Protein AF-A0A1W9NZ90-F1 (afdb_monomer_lite)

Secondary structure (DSSP, 8-state):
---HHHHHHHHT--HHHHHHHHHHHHHHHHHHHHHHHHHHHHHHHT-SSHHHHHHHHHHTSS-HHHHHHHHHHHHHHHHHHH---

Structure (mmCIF, N/CA/C/O backbone):
data_AF-A0A1W9NZ90-F1
#
_entry.id   AF-A0A1W9NZ90-F1
#
loop_
_atom_site.group_PDB
_atom_site.id
_atom_site.type_symbol
_atom_site.label_atom_id
_atom_site.label_alt_id
_atom_site.label_comp_id
_atom_site.label_asym_id
_atom_site.label_entity_id
_atom_site.label_seq_id
_atom_site.pdbx_PDB_ins_code
_atom_site.Cartn_x
_atom_site.Cartn_y
_atom_site.Cartn_z
_atom_site.occupancy
_atom_site.B_iso_or_equiv
_atom_site.auth_seq_id
_atom_site.auth_comp_id
_atom_site.auth_asym_id
_atom_site.auth_atom_id
_atom_site.pdbx_PDB_model_num
ATOM 1 N N . MET A 1 1 ? 16.639 -15.661 -16.513 1.00 69.62 1 MET A N 1
ATOM 2 C CA . MET A 1 1 ? 16.036 -14.383 -16.946 1.00 69.62 1 MET A CA 1
ATOM 3 C C . MET A 1 1 ? 16.749 -13.974 -18.220 1.00 69.62 1 MET A C 1
ATOM 5 O O . MET A 1 1 ? 17.972 -14.040 -18.220 1.00 69.62 1 MET A O 1
ATOM 9 N N . GLN A 1 2 ? 16.028 -13.674 -19.301 1.00 80.75 2 GLN A N 1
ATOM 10 C CA . GLN A 1 2 ? 16.674 -13.222 -20.538 1.00 80.75 2 GLN A CA 1
ATOM 11 C C . GLN A 1 2 ? 17.179 -11.779 -20.364 1.00 80.75 2 GLN A C 1
ATOM 13 O O . GLN A 1 2 ? 16.506 -11.001 -19.680 1.00 80.75 2 GLN A O 1
ATOM 18 N N . PRO A 1 3 ? 18.336 -11.411 -20.943 1.00 91.31 3 PRO A N 1
ATOM 19 C CA . PRO A 1 3 ? 18.767 -10.022 -21.033 1.00 91.31 3 PRO A CA 1
ATOM 20 C C . PRO A 1 3 ? 17.701 -9.162 -21.718 1.00 91.31 3 PRO A C 1
ATOM 22 O O . PRO A 1 3 ? 17.066 -9.585 -22.684 1.00 91.31 3 PRO A O 1
ATOM 25 N N . ILE A 1 4 ? 17.512 -7.936 -21.237 1.00 91.56 4 ILE A N 1
ATOM 26 C CA . ILE A 1 4 ? 16.499 -7.022 -21.779 1.00 91.56 4 ILE A CA 1
ATOM 27 C C . ILE A 1 4 ? 16.781 -6.642 -23.238 1.00 91.56 4 ILE A C 1
ATOM 29 O O . ILE A 1 4 ? 15.853 -6.375 -23.990 1.00 91.56 4 ILE A O 1
ATOM 33 N N . GLU A 1 5 ? 18.039 -6.712 -23.667 1.00 93.25 5 GLU A N 1
ATOM 34 C CA . GLU A 1 5 ? 18.470 -6.543 -25.052 1.00 93.25 5 GLU A CA 1
ATOM 35 C C . GLU A 1 5 ? 17.951 -7.666 -25.971 1.00 93.25 5 GLU A C 1
ATOM 37 O O . GLU A 1 5 ? 17.561 -7.403 -27.108 1.00 93.25 5 GLU A O 1
ATOM 42 N N . GLU A 1 6 ? 17.893 -8.912 -25.488 1.00 95.00 6 GLU A N 1
ATOM 43 C CA . GLU A 1 6 ? 17.327 -10.035 -26.252 1.00 95.00 6 GLU A CA 1
ATOM 44 C C . GLU A 1 6 ? 15.806 -9.918 -26.375 1.00 95.00 6 GLU A C 1
ATOM 46 O O . GLU A 1 6 ? 15.238 -10.198 -27.434 1.00 95.00 6 GLU A O 1
ATOM 51 N N . ILE A 1 7 ? 15.148 -9.465 -25.304 1.00 94.56 7 ILE A N 1
ATOM 52 C CA . ILE A 1 7 ? 13.704 -9.214 -25.284 1.00 94.56 7 ILE A CA 1
ATOM 53 C C . ILE A 1 7 ? 13.365 -8.066 -26.241 1.00 94.56 7 ILE A C 1
ATOM 55 O O . ILE A 1 7 ? 12.493 -8.224 -27.089 1.00 94.56 7 ILE A O 1
ATOM 59 N N . ALA A 1 8 ? 14.099 -6.954 -26.165 1.00 95.00 8 ALA A N 1
ATOM 60 C CA . ALA A 1 8 ? 13.955 -5.800 -27.050 1.00 95.00 8 ALA A CA 1
ATOM 61 C C . ALA A 1 8 ? 14.078 -6.195 -28.527 1.00 95.00 8 ALA A C 1
ATOM 63 O O . ALA A 1 8 ? 13.201 -5.881 -29.326 1.00 95.00 8 ALA A O 1
ATOM 64 N N . LYS A 1 9 ? 15.102 -6.989 -28.869 1.00 95.38 9 LYS A N 1
ATOM 65 C CA . LYS A 1 9 ? 15.286 -7.516 -30.226 1.00 95.38 9 LYS A CA 1
ATOM 66 C C . LYS A 1 9 ? 14.134 -8.421 -30.673 1.00 95.38 9 LYS A C 1
ATOM 68 O O . LYS A 1 9 ? 13.733 -8.363 -31.827 1.00 95.38 9 LYS A O 1
ATOM 73 N N . THR A 1 10 ? 13.624 -9.271 -29.781 1.00 96.06 10 THR A N 1
ATOM 74 C CA . THR A 1 10 ? 12.509 -10.186 -30.089 1.00 96.06 10 THR A CA 1
ATOM 75 C C . THR A 1 10 ? 11.202 -9.428 -30.321 1.00 96.06 10 THR A C 1
ATOM 77 O O . THR A 1 10 ? 10.393 -9.842 -31.147 1.00 96.06 10 THR A O 1
ATOM 80 N N . LEU A 1 11 ? 10.999 -8.329 -29.592 1.00 93.75 11 LEU A N 1
ATOM 81 C CA . LEU A 1 11 ? 9.806 -7.487 -29.676 1.00 93.75 11 LEU A CA 1
ATOM 82 C C . LEU A 1 11 ? 9.913 -6.368 -30.723 1.00 93.75 11 LEU A C 1
ATOM 84 O O . LEU A 1 11 ? 8.925 -5.674 -30.931 1.00 93.75 11 LEU A O 1
ATOM 88 N N . ASP A 1 12 ? 11.075 -6.204 -31.363 1.00 96.00 12 ASP A N 1
ATOM 89 C CA . ASP A 1 12 ? 11.388 -5.089 -32.270 1.00 96.00 12 ASP A CA 1
ATOM 90 C C . ASP A 1 12 ? 11.170 -3.706 -31.618 1.00 96.00 12 ASP A C 1
ATOM 92 O O . ASP A 1 12 ? 10.574 -2.796 -32.188 1.00 96.00 12 ASP A O 1
ATOM 96 N N . ILE A 1 13 ? 11.631 -3.565 -30.370 1.00 95.56 13 ILE A N 1
ATOM 97 C CA . ILE A 1 13 ? 11.555 -2.329 -29.574 1.00 95.56 13 ILE A CA 1
ATOM 98 C C . ILE A 1 13 ? 12.977 -1.859 -29.259 1.00 95.56 13 ILE A C 1
ATOM 100 O O . ILE A 1 13 ? 13.874 -2.675 -29.039 1.00 95.56 13 ILE A O 1
ATOM 104 N N . ASP A 1 14 ? 13.192 -0.545 -29.186 1.00 95.88 14 ASP A N 1
ATOM 105 C CA . ASP A 1 14 ? 14.464 0.006 -28.721 1.00 95.88 14 ASP A CA 1
ATOM 106 C C . ASP A 1 14 ? 14.772 -0.446 -27.268 1.00 95.88 14 ASP A C 1
ATOM 108 O O . ASP A 1 14 ? 13.926 -0.310 -26.378 1.00 95.88 14 ASP A O 1
ATOM 112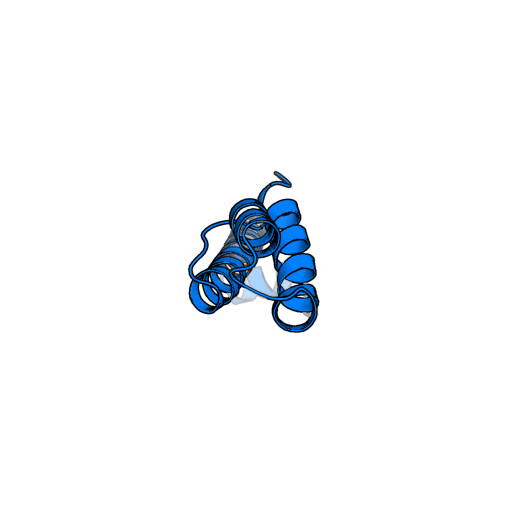 N N . PRO A 1 15 ? 15.975 -0.977 -26.969 1.00 94.25 15 PRO A N 1
ATOM 113 C CA . PRO A 1 15 ? 16.300 -1.459 -25.627 1.00 94.25 15 PRO A CA 1
ATOM 114 C C . PRO A 1 15 ? 16.243 -0.391 -24.525 1.00 94.25 15 PRO A C 1
ATOM 116 O O . PRO A 1 15 ? 16.000 -0.731 -23.365 1.00 94.25 15 PRO A O 1
ATOM 119 N N . VAL A 1 16 ? 16.491 0.885 -24.844 1.00 95.38 16 VAL A N 1
ATOM 120 C CA . VAL A 1 16 ? 16.411 1.990 -23.874 1.00 95.38 16 VAL A CA 1
ATOM 121 C C . VAL A 1 16 ? 14.950 2.338 -23.601 1.00 95.38 16 VAL A C 1
ATOM 123 O O . VAL A 1 16 ? 14.570 2.516 -22.442 1.00 95.38 16 VAL A O 1
ATOM 126 N N . GLU A 1 17 ? 14.120 2.369 -24.640 1.00 95.62 17 GLU A N 1
ATOM 127 C CA . GLU A 1 17 ? 12.674 2.533 -24.517 1.00 95.62 17 GLU A CA 1
ATOM 128 C C . GLU A 1 17 ? 12.047 1.397 -23.704 1.00 95.62 17 GLU A C 1
ATOM 130 O O . GLU A 1 17 ? 11.357 1.668 -22.720 1.00 95.62 17 GLU A O 1
ATOM 135 N N . LEU A 1 18 ? 12.362 0.136 -24.020 1.00 95.56 18 LEU A N 1
ATOM 136 C CA . LEU A 1 18 ? 11.854 -1.015 -23.272 1.00 95.56 18 LEU A CA 1
ATOM 137 C C . LEU A 1 18 ? 12.247 -0.937 -21.791 1.00 95.56 18 LEU A C 1
ATOM 139 O O . LEU A 1 18 ? 11.410 -1.178 -20.922 1.00 95.56 18 LEU A O 1
ATOM 143 N N . LYS A 1 19 ? 13.493 -0.556 -21.476 1.00 95.12 19 LYS A N 1
ATOM 144 C CA . LYS A 1 19 ? 13.941 -0.324 -20.090 1.00 95.12 19 LYS A CA 1
ATOM 145 C C . LYS A 1 19 ? 13.106 0.751 -19.395 1.00 95.12 19 LYS A C 1
ATOM 147 O O . LYS A 1 19 ? 12.654 0.535 -18.274 1.00 95.12 19 LYS A O 1
ATOM 152 N N . ARG A 1 20 ? 12.891 1.894 -20.048 1.00 95.69 20 ARG A N 1
ATOM 153 C CA . ARG A 1 20 ? 12.145 3.016 -19.466 1.00 95.69 20 ARG A CA 1
ATOM 154 C C . ARG A 1 20 ? 10.680 2.660 -19.229 1.00 95.69 20 ARG A C 1
ATOM 156 O O . ARG A 1 20 ? 10.186 2.856 -18.121 1.00 95.69 20 ARG A O 1
ATOM 163 N N . GLU A 1 21 ? 9.998 2.131 -20.241 1.00 95.56 21 GLU A N 1
ATOM 164 C CA . GLU A 1 21 ? 8.571 1.815 -20.144 1.00 95.56 21 GLU A CA 1
ATOM 165 C C . GLU A 1 21 ? 8.314 0.640 -19.195 1.00 95.56 21 GLU A C 1
ATOM 167 O O . GLU A 1 21 ? 7.364 0.683 -18.418 1.00 95.56 21 GLU A O 1
ATOM 172 N N . SER A 1 22 ? 9.188 -0.375 -19.175 1.00 94.75 22 SER A N 1
ATOM 173 C CA . SER A 1 22 ? 9.065 -1.488 -18.223 1.00 94.75 22 SER A CA 1
ATOM 174 C C . SER A 1 22 ? 9.248 -1.033 -16.774 1.00 94.75 22 SER A C 1
ATOM 176 O O . SER A 1 22 ? 8.459 -1.425 -15.914 1.00 94.75 22 SER A O 1
ATOM 178 N N . LEU A 1 23 ? 10.232 -0.165 -16.502 1.00 95.31 23 LEU A N 1
ATOM 179 C CA . LEU A 1 23 ? 10.434 0.408 -15.172 1.00 95.31 23 LEU A CA 1
ATOM 180 C C . LEU A 1 23 ? 9.252 1.286 -14.755 1.00 95.31 23 LEU A C 1
ATOM 182 O O . LEU A 1 23 ? 8.750 1.138 -13.643 1.00 95.31 23 LEU A O 1
ATOM 186 N N . LYS A 1 24 ? 8.778 2.165 -15.645 1.00 95.62 24 LYS A N 1
ATOM 187 C CA . LYS A 1 24 ? 7.602 3.004 -15.388 1.00 95.62 24 LYS A CA 1
ATOM 188 C C . LYS A 1 24 ? 6.382 2.147 -15.060 1.00 95.62 24 LYS A C 1
ATOM 190 O O . LYS A 1 24 ? 5.763 2.347 -14.020 1.00 95.62 24 LYS A O 1
ATOM 195 N N . PHE A 1 25 ? 6.082 1.161 -15.903 1.00 96.44 25 PHE A N 1
ATOM 196 C CA . PHE A 1 25 ? 4.965 0.245 -15.696 1.00 96.44 25 PHE A CA 1
ATOM 197 C C . PHE A 1 25 ? 5.084 -0.511 -14.369 1.00 96.44 25 PHE A C 1
ATOM 199 O O . PHE A 1 25 ? 4.103 -0.647 -13.640 1.00 96.44 25 PHE A O 1
ATOM 206 N N . PHE A 1 26 ? 6.284 -0.990 -14.033 1.00 95.12 26 PHE A N 1
ATOM 207 C CA . PHE A 1 26 ? 6.536 -1.670 -12.769 1.00 95.12 26 PHE A CA 1
ATOM 208 C C . PHE A 1 26 ? 6.256 -0.757 -11.568 1.00 95.12 26 PHE A C 1
ATOM 210 O O . PHE A 1 26 ? 5.511 -1.149 -10.674 1.00 95.12 26 PHE A O 1
ATOM 217 N N . LEU A 1 27 ? 6.786 0.468 -11.570 1.00 93.69 27 LEU A N 1
ATOM 218 C CA . LEU A 1 27 ? 6.581 1.427 -10.481 1.00 93.69 27 LEU A CA 1
ATOM 219 C C . LEU A 1 27 ? 5.110 1.846 -10.346 1.00 93.69 27 LEU A C 1
ATOM 221 O O . LEU A 1 27 ? 4.588 1.894 -9.234 1.00 93.69 27 LEU A O 1
ATOM 225 N N . GLU A 1 28 ? 4.415 2.093 -11.459 1.00 94.62 28 GLU A N 1
ATOM 226 C CA . GLU A 1 28 ? 2.978 2.399 -11.457 1.00 94.62 28 GLU A CA 1
ATOM 227 C C . GLU A 1 28 ? 2.147 1.230 -10.913 1.00 94.62 28 GLU A C 1
ATOM 229 O O . GLU A 1 28 ? 1.193 1.433 -10.159 1.00 94.62 28 GLU A O 1
ATOM 234 N N . LYS A 1 29 ? 2.515 -0.006 -11.269 1.00 96.00 29 LYS A N 1
ATOM 235 C CA . LYS A 1 29 ? 1.867 -1.214 -10.755 1.00 96.00 29 LYS A CA 1
ATOM 236 C C . LYS A 1 29 ? 2.091 -1.374 -9.251 1.00 96.00 29 LYS A C 1
ATOM 238 O O . LYS A 1 29 ? 1.133 -1.669 -8.540 1.00 96.00 29 LYS A O 1
ATOM 243 N N . GLU A 1 30 ? 3.316 -1.171 -8.771 1.00 94.31 30 GLU A N 1
ATOM 244 C CA . GLU A 1 30 ? 3.637 -1.225 -7.340 1.00 94.31 30 GLU A CA 1
ATOM 245 C C . GLU A 1 30 ? 2.857 -0.167 -6.557 1.00 94.31 30 GLU A C 1
ATOM 247 O O . GLU A 1 30 ? 2.248 -0.487 -5.536 1.00 94.31 30 GLU A O 1
ATOM 252 N N . LEU A 1 31 ? 2.800 1.070 -7.063 1.00 94.31 31 LEU A N 1
ATOM 253 C CA . LEU A 1 31 ? 2.024 2.142 -6.441 1.00 94.31 31 LEU A CA 1
ATOM 254 C C . LEU A 1 31 ? 0.533 1.791 -6.379 1.00 94.31 31 LEU A C 1
ATOM 256 O O . LEU A 1 31 ? -0.076 1.885 -5.317 1.00 94.31 31 LEU A O 1
ATOM 260 N N . ARG A 1 32 ? -0.043 1.303 -7.484 1.00 96.12 32 ARG A N 1
ATOM 261 C CA . ARG A 1 32 ? -1.448 0.878 -7.519 1.00 96.12 32 ARG A CA 1
ATOM 262 C C . ARG A 1 32 ? -1.724 -0.277 -6.557 1.00 96.12 32 ARG A C 1
ATOM 264 O O . ARG A 1 32 ? -2.787 -0.317 -5.949 1.00 96.12 32 ARG A O 1
ATOM 271 N N . SER A 1 33 ? -0.785 -1.210 -6.404 1.00 96.44 33 SER A N 1
ATOM 272 C CA . SER A 1 33 ? -0.921 -2.300 -5.434 1.00 96.44 33 SER A CA 1
ATOM 273 C C . SER A 1 33 ? -0.987 -1.773 -4.001 1.00 96.44 33 SER A C 1
ATOM 275 O O . SER A 1 33 ? -1.799 -2.256 -3.220 1.00 96.44 33 SER A O 1
ATOM 277 N N . ILE A 1 34 ? -0.168 -0.771 -3.664 1.00 96.38 34 ILE A N 1
ATOM 278 C CA . ILE A 1 34 ? -0.204 -0.111 -2.351 1.00 96.38 34 ILE A CA 1
ATOM 279 C C . ILE A 1 34 ? -1.551 0.586 -2.145 1.00 96.38 34 ILE A C 1
ATOM 281 O O . ILE A 1 34 ? -2.169 0.423 -1.098 1.00 96.38 34 ILE A O 1
ATOM 285 N N . GLU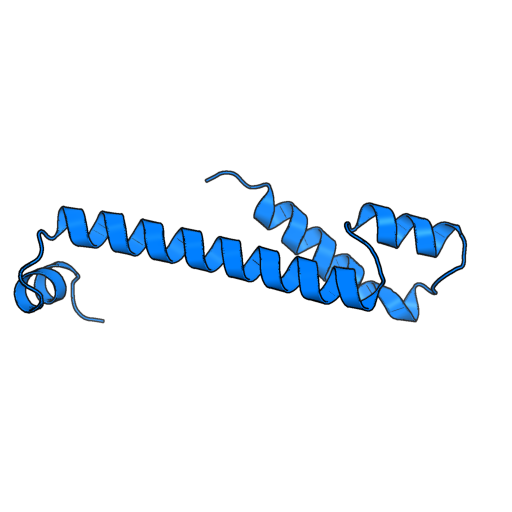 A 1 35 ? -2.035 1.330 -3.142 1.00 96.12 35 GLU A N 1
ATOM 286 C CA . GLU A 1 35 ? -3.325 2.029 -3.064 1.00 96.12 35 GLU A CA 1
ATOM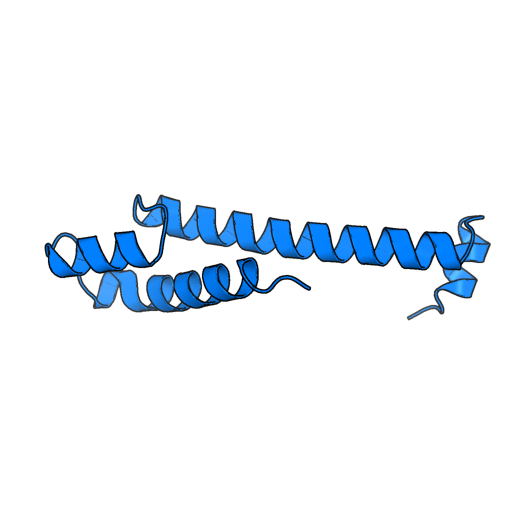 287 C C . GLU A 1 35 ? -4.502 1.070 -2.852 1.00 96.12 35 GLU A C 1
ATOM 289 O O . GLU A 1 35 ? -5.380 1.347 -2.034 1.00 96.12 35 GLU A O 1
ATOM 294 N N . VAL A 1 36 ? -4.515 -0.066 -3.557 1.00 98.06 36 VAL A N 1
ATOM 295 C CA . VAL A 1 36 ? -5.545 -1.104 -3.397 1.00 98.06 36 VAL A CA 1
ATOM 296 C C . VAL A 1 36 ? -5.533 -1.674 -1.982 1.00 98.06 36 VAL A C 1
ATOM 298 O O . VAL A 1 36 ? -6.600 -1.872 -1.402 1.00 98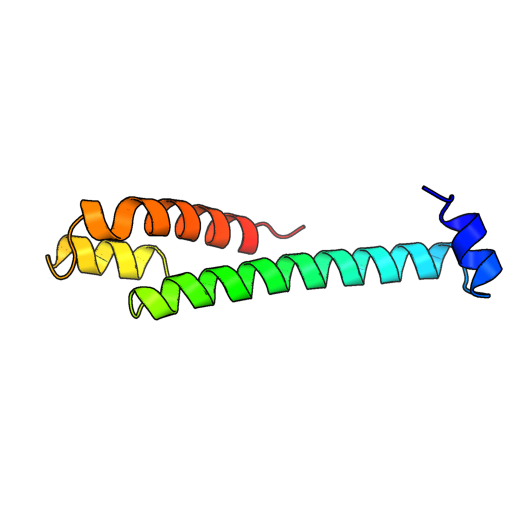.06 36 VAL A O 1
ATOM 301 N N . GLU A 1 37 ? -4.352 -1.898 -1.412 1.00 98.00 37 GLU A N 1
ATOM 302 C CA . GLU A 1 37 ? -4.226 -2.472 -0.075 1.00 98.00 37 GLU A CA 1
ATOM 303 C C . GLU A 1 37 ? -4.641 -1.484 1.022 1.00 98.00 37 GLU A C 1
ATOM 305 O O . GLU A 1 37 ? -5.431 -1.828 1.903 1.00 98.00 37 GLU A O 1
ATOM 310 N N . ILE A 1 38 ? -4.225 -0.218 0.897 1.00 98.00 38 ILE A N 1
ATOM 311 C CA . ILE A 1 38 ? -4.710 0.883 1.743 1.00 98.00 38 ILE A CA 1
ATOM 312 C C . ILE A 1 38 ? -6.239 0.956 1.680 1.00 98.00 38 ILE A C 1
ATOM 314 O O . ILE A 1 38 ? -6.902 1.057 2.711 1.00 98.00 38 ILE A O 1
ATOM 318 N N . TYR A 1 39 ? -6.817 0.864 0.480 1.00 98.00 39 TYR A N 1
ATOM 319 C CA . TYR A 1 39 ? -8.265 0.904 0.295 1.00 98.00 39 TYR A CA 1
ATOM 320 C C . TYR A 1 39 ? -8.973 -0.312 0.909 1.00 98.00 39 TYR A C 1
ATOM 322 O O . TYR A 1 39 ? -10.040 -0.162 1.505 1.00 98.00 39 TYR A O 1
ATOM 330 N N . ARG A 1 40 ? -8.385 -1.512 0.814 1.00 98.25 40 ARG A N 1
ATOM 331 C CA . ARG A 1 40 ? -8.910 -2.736 1.441 1.00 98.25 40 ARG A CA 1
ATOM 332 C C . ARG A 1 40 ? -9.011 -2.572 2.957 1.00 98.25 40 ARG A C 1
ATOM 334 O O . ARG A 1 40 ? -10.079 -2.824 3.519 1.00 98.25 40 ARG A O 1
ATOM 341 N N . ILE A 1 41 ? -7.925 -2.147 3.603 1.00 98.12 41 ILE A N 1
ATOM 342 C CA . ILE A 1 41 ? -7.872 -1.966 5.061 1.00 98.12 41 ILE A CA 1
ATOM 343 C C . ILE A 1 41 ? -8.774 -0.806 5.491 1.00 98.12 41 ILE A C 1
ATOM 345 O O . ILE A 1 41 ? -9.579 -0.949 6.413 1.00 98.12 41 ILE A O 1
ATOM 349 N N . GLY A 1 42 ? -8.708 0.317 4.773 1.00 97.94 42 GLY A N 1
ATOM 350 C CA . GLY A 1 42 ? -9.552 1.481 5.016 1.00 97.94 42 GLY A CA 1
ATOM 351 C C . GLY A 1 42 ? -11.041 1.142 4.961 1.00 97.94 42 GLY A C 1
ATOM 352 O O . GLY A 1 42 ? -11.791 1.482 5.871 1.00 97.94 42 GLY A O 1
ATOM 353 N N . ASN A 1 43 ? -11.479 0.373 3.961 1.00 98.12 43 ASN A N 1
ATOM 354 C CA . ASN A 1 43 ? -12.868 -0.079 3.871 1.00 98.12 43 ASN A CA 1
ATOM 355 C C . ASN A 1 43 ? -13.268 -1.045 4.987 1.00 98.12 43 ASN A C 1
ATOM 357 O O . ASN A 1 43 ? -14.393 -0.948 5.475 1.00 98.12 43 ASN A O 1
ATOM 361 N N . LYS A 1 44 ? -12.378 -1.963 5.393 1.00 97.75 44 LYS A N 1
ATOM 362 C CA . LYS A 1 44 ? -12.640 -2.900 6.498 1.00 97.75 44 LYS A CA 1
ATOM 363 C C . LYS A 1 44 ? -13.011 -2.148 7.777 1.00 97.75 44 LYS A C 1
ATOM 365 O O . LYS A 1 44 ? -13.958 -2.536 8.455 1.00 97.75 44 LYS A O 1
ATOM 370 N N . HIS A 1 45 ? -12.300 -1.059 8.064 1.00 97.06 45 HIS A N 1
ATOM 371 C CA . HIS A 1 45 ? -12.500 -0.260 9.273 1.00 97.06 45 HIS A CA 1
ATOM 372 C C . HIS A 1 45 ? -13.362 0.984 9.065 1.00 97.06 45 HIS A C 1
ATOM 374 O O . HIS A 1 45 ? -13.664 1.678 10.031 1.00 97.06 45 HIS A O 1
ATOM 380 N N . GLY A 1 46 ? -13.774 1.298 7.835 1.00 97.25 46 GLY A N 1
ATOM 381 C CA . GLY A 1 46 ? -14.490 2.531 7.501 1.00 97.25 46 GLY A CA 1
ATOM 382 C C . GLY A 1 46 ? -13.678 3.791 7.821 1.00 97.25 46 GLY A C 1
ATOM 383 O O . GLY A 1 46 ? -14.197 4.690 8.485 1.00 97.25 46 GLY A O 1
ATOM 384 N N . VAL A 1 47 ? -12.408 3.808 7.414 1.00 97.62 47 VAL A N 1
ATOM 385 C CA . VAL A 1 47 ? -11.427 4.887 7.615 1.00 97.62 47 VAL A CA 1
ATOM 386 C C . VAL A 1 47 ? -10.650 5.148 6.325 1.00 97.62 47 VAL A C 1
ATOM 388 O O . VAL A 1 47 ? -10.584 4.297 5.438 1.00 97.62 47 VAL A O 1
ATOM 391 N N . LYS A 1 48 ? -10.049 6.329 6.206 1.00 96.12 48 LYS A N 1
ATOM 392 C CA . LYS A 1 48 ? -9.209 6.721 5.063 1.00 96.12 48 LYS A CA 1
ATOM 393 C C . LYS A 1 48 ? -7.723 6.780 5.388 1.00 96.12 48 LYS A C 1
ATOM 395 O O . LYS A 1 48 ? -6.927 6.962 4.467 1.00 96.12 48 LYS A O 1
ATOM 400 N N . SER A 1 49 ? -7.363 6.679 6.666 1.00 97.19 49 SER A N 1
ATOM 401 C CA . SER A 1 49 ? -5.972 6.715 7.096 1.00 97.19 49 SER A CA 1
ATOM 402 C C . SER A 1 49 ? -5.722 5.963 8.400 1.00 97.19 49 SER A C 1
ATOM 404 O O . SER A 1 49 ? -6.648 5.720 9.180 1.00 97.19 49 SER A O 1
ATOM 406 N N . VAL A 1 50 ? -4.450 5.666 8.668 1.00 97.50 50 VAL A N 1
ATOM 407 C CA . VAL A 1 50 ? -3.982 5.137 9.956 1.00 97.50 50 VAL A CA 1
ATOM 408 C C . VAL A 1 50 ? -4.339 6.072 11.119 1.00 97.50 50 VAL A C 1
ATOM 410 O O . VAL A 1 50 ? -4.699 5.611 12.200 1.00 97.50 50 VAL A O 1
ATOM 413 N N . MET A 1 51 ? -4.335 7.390 10.886 1.00 97.69 51 MET A N 1
ATOM 414 C CA . MET A 1 51 ? -4.722 8.381 11.895 1.00 97.69 51 MET A CA 1
ATOM 415 C C . MET A 1 51 ? -6.213 8.311 12.244 1.00 97.69 51 MET A C 1
ATOM 417 O O . MET A 1 51 ? -6.575 8.435 13.411 1.00 97.69 51 MET A O 1
ATOM 421 N N . GLU A 1 52 ? -7.084 8.096 11.256 1.00 98.25 52 GLU A N 1
ATOM 422 C CA . GLU A 1 52 ? -8.517 7.901 11.511 1.00 98.25 52 GLU A CA 1
ATOM 423 C C . GLU A 1 52 ? -8.778 6.590 12.274 1.00 98.25 52 GLU A C 1
ATOM 425 O O . GLU A 1 52 ? -9.680 6.531 13.110 1.00 98.25 52 GLU A O 1
ATOM 430 N N . LEU A 1 53 ? -7.978 5.548 12.026 1.00 97.69 53 LEU A N 1
ATOM 431 C CA . LEU A 1 53 ? -8.063 4.284 12.759 1.00 97.69 53 LEU A CA 1
ATOM 432 C C . LEU A 1 53 ? -7.643 4.440 14.234 1.00 97.69 53 LEU A C 1
ATOM 434 O O . LEU A 1 53 ? -8.359 3.980 15.123 1.00 97.69 53 LEU A O 1
ATOM 438 N N . ASP A 1 54 ? -6.548 5.159 14.504 1.00 97.81 54 ASP A N 1
ATOM 439 C CA . ASP A 1 54 ? -6.128 5.546 15.865 1.00 97.81 54 ASP A CA 1
ATOM 440 C C . ASP A 1 54 ? -7.205 6.378 16.584 1.00 97.81 54 ASP A C 1
ATOM 442 O O . ASP A 1 54 ? -7.477 6.185 17.771 1.00 97.81 54 ASP A O 1
ATOM 446 N N . GLU A 1 55 ? -7.892 7.274 15.870 1.00 98.25 55 GLU A N 1
ATOM 447 C CA . GLU A 1 55 ? -8.982 8.058 16.453 1.00 98.25 55 GLU A CA 1
ATOM 448 C C . GLU A 1 55 ? -10.154 7.174 16.915 1.00 98.25 55 GLU A C 1
ATOM 450 O O . GLU A 1 55 ? -10.707 7.408 17.995 1.00 98.25 55 GLU A O 1
ATOM 455 N N . LYS A 1 56 ? -10.509 6.131 16.151 1.00 97.69 56 LYS A N 1
ATOM 456 C CA . LYS A 1 56 ? -11.544 5.164 16.556 1.00 97.69 56 LYS A CA 1
ATOM 457 C C . LYS A 1 56 ? -11.160 4.400 17.818 1.00 97.69 56 LYS A C 1
ATOM 459 O O . LYS A 1 56 ? -12.006 4.238 18.701 1.00 97.69 56 LYS A O 1
ATOM 464 N N . LEU A 1 57 ? -9.894 3.993 17.941 1.00 97.31 57 LEU A N 1
ATOM 465 C CA . LEU A 1 57 ? -9.378 3.356 19.155 1.00 97.31 57 LEU A CA 1
ATOM 466 C C . LEU A 1 57 ? -9.512 4.292 20.362 1.00 97.31 57 LEU A C 1
ATOM 468 O O . LEU A 1 57 ? -10.044 3.903 21.400 1.00 97.31 57 LEU A O 1
ATOM 472 N N . ARG A 1 58 ? -9.109 5.561 20.214 1.00 97.44 58 ARG A N 1
ATOM 473 C CA . ARG A 1 58 ? -9.202 6.571 21.286 1.00 97.44 58 ARG A CA 1
ATOM 474 C C . ARG A 1 58 ? -10.635 6.862 21.724 1.00 97.44 58 ARG A C 1
ATOM 476 O O . ARG A 1 58 ? -10.859 7.154 22.897 1.00 97.44 58 ARG A O 1
ATOM 483 N N . LYS A 1 59 ? -11.600 6.788 20.804 1.00 97.69 59 LYS A N 1
ATOM 484 C CA . LYS A 1 59 ? -13.036 6.929 21.102 1.00 97.69 59 LYS A CA 1
ATOM 485 C C . LYS A 1 59 ? -13.654 5.667 21.709 1.00 97.69 59 LYS A C 1
ATOM 487 O O . LYS A 1 59 ? -14.787 5.725 22.182 1.00 97.69 59 LYS A O 1
ATOM 492 N N . GLY A 1 60 ? -12.929 4.548 21.712 1.00 96.62 60 GLY A N 1
ATOM 493 C CA . GLY A 1 60 ? -13.434 3.250 22.156 1.00 96.62 60 GLY A CA 1
ATOM 494 C C . GLY A 1 60 ? -14.419 2.609 21.174 1.00 96.62 60 GLY A C 1
ATOM 495 O O . GLY A 1 60 ? -15.209 1.762 21.581 1.00 96.62 60 GLY A O 1
ATOM 496 N N . GLU A 1 61 ? -14.402 3.017 19.900 1.00 97.50 61 GLU A N 1
ATOM 497 C CA . GLU A 1 61 ? -15.261 2.460 18.840 1.00 97.50 61 GLU A CA 1
ATOM 498 C C . GLU A 1 61 ? -14.759 1.099 18.330 1.00 97.50 61 GLU A C 1
ATOM 500 O O . GLU A 1 61 ? -15.524 0.336 17.746 1.00 97.50 61 GLU A O 1
ATOM 505 N N . ILE A 1 62 ? -13.478 0.803 18.554 1.00 96.88 62 ILE A N 1
ATOM 506 C CA . ILE A 1 62 ? -12.805 -0.450 18.210 1.00 96.88 62 ILE A CA 1
ATOM 507 C C . ILE A 1 62 ? -11.797 -0.789 19.306 1.00 96.88 62 ILE A C 1
ATOM 509 O O . ILE A 1 62 ? -11.266 0.113 19.961 1.00 96.88 62 ILE A O 1
ATOM 513 N N . LYS A 1 63 ? -11.522 -2.075 19.523 1.00 96.69 63 LYS A N 1
ATOM 514 C CA . LYS A 1 63 ? -10.473 -2.503 20.450 1.00 96.69 63 LYS A CA 1
ATOM 515 C C . LYS A 1 63 ? -9.151 -2.721 19.734 1.00 96.69 63 LYS A C 1
ATOM 517 O O . LYS A 1 63 ? -9.119 -3.151 18.587 1.00 96.69 63 LYS A O 1
ATOM 522 N N . GLU A 1 64 ? -8.054 -2.535 20.460 1.00 94.12 64 GLU A N 1
ATOM 523 C CA . GLU A 1 64 ? -6.696 -2.754 19.950 1.00 94.12 64 GLU A CA 1
ATOM 524 C C . GLU A 1 64 ? -6.516 -4.160 19.349 1.00 94.12 64 GLU A C 1
ATOM 526 O O . GLU A 1 64 ? -6.024 -4.290 18.232 1.00 94.12 64 GLU A O 1
ATOM 531 N N . GLU A 1 65 ? -7.022 -5.199 20.024 1.00 96.50 65 GLU A N 1
ATOM 532 C CA . GLU A 1 65 ? -6.981 -6.598 19.561 1.00 96.50 65 GLU A CA 1
ATOM 533 C C . GLU A 1 65 ? -7.669 -6.835 18.202 1.00 96.50 65 GLU A C 1
ATOM 535 O O . GLU A 1 65 ? -7.350 -7.798 17.510 1.00 96.50 65 GLU A O 1
ATOM 540 N N . GLU A 1 66 ? -8.595 -5.959 17.802 1.00 93.25 66 GLU A N 1
ATOM 541 C CA . GLU A 1 66 ? -9.364 -6.069 16.556 1.00 93.25 66 GLU A CA 1
ATOM 542 C C . GLU A 1 66 ? -8.712 -5.323 15.380 1.00 93.25 66 GLU A C 1
ATOM 544 O O . GLU A 1 66 ? -9.075 -5.567 14.226 1.00 93.25 66 GLU A O 1
ATOM 549 N N . MET A 1 67 ? -7.767 -4.413 15.651 1.00 95.81 67 MET A N 1
ATOM 550 C CA . MET A 1 67 ? -7.187 -3.518 14.641 1.00 95.81 67 MET A CA 1
ATOM 551 C C . MET A 1 67 ? -5.659 -3.496 14.578 1.00 95.81 67 MET A C 1
ATOM 553 O O . MET A 1 67 ? -5.135 -2.939 13.619 1.00 95.81 67 MET A O 1
ATOM 557 N N . LEU A 1 68 ? -4.940 -4.059 15.556 1.00 96.88 68 LEU A N 1
ATOM 558 C CA . LEU A 1 68 ? -3.485 -3.896 15.676 1.00 96.88 68 LEU A CA 1
ATOM 559 C C . LEU A 1 68 ? -2.722 -4.311 14.407 1.00 96.88 68 LEU A C 1
ATOM 561 O O . LEU A 1 68 ? -1.865 -3.565 13.936 1.00 96.88 68 LEU A O 1
ATOM 565 N N . ASP A 1 69 ? -3.059 -5.462 13.824 1.00 97.75 69 ASP A N 1
ATOM 566 C CA . ASP A 1 69 ? -2.397 -5.954 12.609 1.00 97.75 69 ASP A CA 1
ATOM 567 C C . ASP A 1 69 ? -2.646 -5.026 11.412 1.00 97.75 69 ASP A C 1
ATOM 569 O O . ASP A 1 69 ? -1.710 -4.621 10.722 1.00 97.75 69 ASP A O 1
ATOM 573 N N . ASP A 1 70 ? -3.904 -4.627 11.212 1.00 98.12 70 ASP A N 1
ATOM 574 C CA . ASP A 1 70 ? -4.288 -3.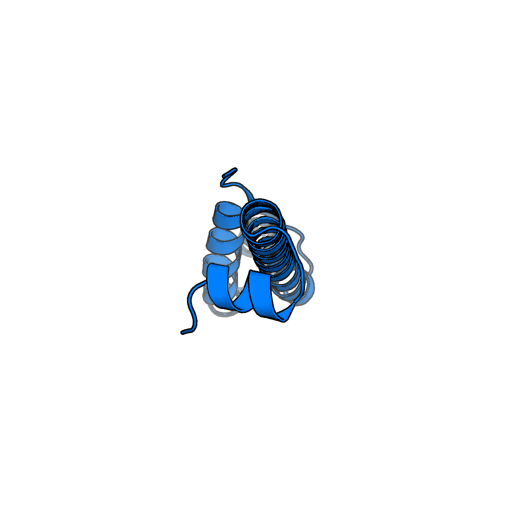711 10.137 1.00 98.12 70 ASP A CA 1
ATOM 575 C C . ASP A 1 70 ? -3.696 -2.309 10.339 1.00 98.12 70 ASP A C 1
ATOM 577 O O . ASP A 1 70 ? -3.402 -1.621 9.366 1.00 98.12 70 ASP A O 1
ATOM 581 N N . PHE A 1 71 ? -3.507 -1.876 11.588 1.00 98.12 71 PHE A N 1
ATOM 582 C CA . PHE A 1 71 ? -2.867 -0.607 11.920 1.00 98.12 71 PHE A CA 1
ATOM 583 C C . PHE A 1 71 ? -1.413 -0.587 11.470 1.00 98.12 71 PHE A C 1
ATOM 585 O O . PHE A 1 71 ? -1.008 0.320 10.746 1.00 98.12 71 PHE A O 1
ATOM 592 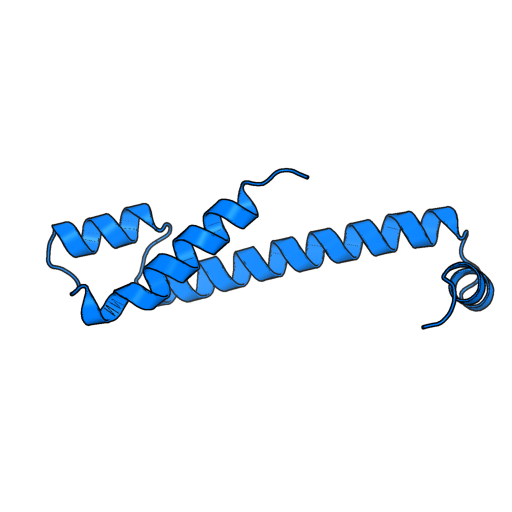N N . MET A 1 72 ? -0.644 -1.605 11.871 1.00 97.75 72 MET A N 1
ATOM 593 C CA . MET A 1 72 ? 0.762 -1.733 11.490 1.00 97.75 72 MET A CA 1
ATOM 594 C C . MET A 1 72 ? 0.911 -1.830 9.969 1.00 97.75 72 MET A C 1
ATOM 596 O O . MET A 1 72 ? 1.798 -1.208 9.381 1.00 97.75 72 MET A O 1
ATOM 600 N N . GLU A 1 73 ? 0.030 -2.593 9.318 1.00 98.12 73 GLU A N 1
ATOM 601 C CA . GLU A 1 73 ? 0.029 -2.731 7.865 1.00 98.12 73 GLU A CA 1
ATOM 602 C C . GLU A 1 73 ? -0.299 -1.399 7.170 1.00 98.12 73 GLU A C 1
ATOM 604 O O . GLU A 1 73 ? 0.425 -0.979 6.263 1.00 98.12 73 GLU A O 1
ATOM 609 N N . LEU A 1 74 ? -1.336 -0.689 7.620 1.00 97.94 74 LEU A N 1
ATOM 610 C CA . LEU A 1 74 ? -1.745 0.591 7.047 1.00 97.94 74 LEU A CA 1
ATOM 611 C C . LEU A 1 74 ? -0.682 1.682 7.245 1.00 97.94 74 LEU A C 1
ATOM 613 O O . LEU A 1 74 ? -0.380 2.403 6.294 1.00 97.94 74 LEU A O 1
ATOM 617 N N . GLU A 1 75 ? -0.055 1.762 8.424 1.00 97.81 75 GLU A N 1
ATOM 618 C CA . GLU A 1 75 ? 1.060 2.682 8.698 1.00 97.81 75 GLU A CA 1
ATOM 619 C C . GLU A 1 75 ? 2.232 2.452 7.729 1.00 97.81 75 GLU A C 1
ATOM 621 O O . GLU A 1 75 ? 2.779 3.391 7.131 1.00 97.81 75 GLU A O 1
ATOM 626 N N . PHE A 1 76 ? 2.600 1.183 7.530 1.00 97.06 76 PHE A N 1
ATOM 627 C CA . PHE A 1 76 ? 3.664 0.799 6.612 1.00 97.06 76 PHE A CA 1
ATOM 628 C C . PHE A 1 76 ? 3.329 1.174 5.164 1.00 97.06 76 PHE A C 1
ATOM 630 O O . PHE A 1 76 ? 4.171 1.736 4.455 1.00 97.06 76 PHE A O 1
ATOM 637 N N . LEU A 1 77 ? 2.104 0.888 4.717 1.00 97.12 77 LEU A N 1
ATOM 638 C CA . LEU A 1 77 ? 1.651 1.181 3.359 1.00 97.12 77 LEU A CA 1
ATOM 639 C C . LEU A 1 77 ? 1.571 2.686 3.087 1.00 97.12 77 LEU A C 1
ATOM 641 O O . LEU A 1 77 ? 2.020 3.132 2.029 1.00 97.12 77 LEU A O 1
ATOM 645 N N . GLU A 1 78 ? 1.063 3.478 4.031 1.00 96.31 78 GLU A N 1
ATOM 646 C CA . GLU A 1 78 ? 1.028 4.938 3.917 1.00 96.31 78 GLU A CA 1
ATOM 647 C C . GLU A 1 78 ? 2.437 5.529 3.839 1.00 96.31 78 GLU A C 1
ATOM 649 O O . GLU A 1 78 ? 2.721 6.326 2.941 1.00 96.31 78 GLU A O 1
ATOM 654 N N . THR A 1 79 ? 3.359 5.049 4.678 1.00 95.06 79 THR A N 1
ATOM 655 C CA . THR A 1 79 ? 4.775 5.438 4.610 1.00 95.06 79 THR A CA 1
ATOM 656 C C . THR A 1 79 ? 5.395 5.064 3.259 1.00 95.06 79 THR A C 1
ATOM 658 O O . THR A 1 79 ? 6.145 5.846 2.666 1.00 95.06 79 THR A O 1
ATOM 661 N N . LYS A 1 80 ? 5.089 3.868 2.734 1.00 93.06 80 LYS A N 1
ATOM 662 C CA . LYS A 1 80 ? 5.589 3.406 1.429 1.00 93.06 80 LYS A CA 1
ATOM 663 C C . LYS A 1 80 ? 5.031 4.255 0.281 1.00 93.06 80 LYS A C 1
ATOM 665 O O . LYS A 1 80 ? 5.779 4.558 -0.644 1.00 93.06 80 LYS A O 1
ATOM 670 N N . ARG A 1 81 ? 3.764 4.674 0.356 1.00 92.19 81 ARG A N 1
ATOM 671 C CA . ARG A 1 81 ? 3.116 5.581 -0.609 1.00 92.19 81 ARG A CA 1
ATOM 672 C C . ARG A 1 81 ? 3.772 6.965 -0.627 1.00 92.19 81 ARG A C 1
ATOM 674 O O . ARG A 1 81 ? 3.890 7.569 -1.688 1.00 92.19 81 ARG A O 1
ATOM 681 N N . GLU A 1 82 ? 4.184 7.476 0.531 1.00 88.00 82 GLU A N 1
ATOM 682 C CA . GLU A 1 82 ? 4.775 8.817 0.657 1.00 88.00 82 GLU A CA 1
ATOM 683 C C . GLU A 1 82 ? 6.253 8.896 0.271 1.00 88.00 82 GLU A C 1
ATOM 685 O O . GLU A 1 82 ? 6.747 9.983 -0.050 1.00 88.00 82 GLU A O 1
ATOM 690 N N . ARG A 1 83 ? 6.966 7.762 0.238 1.00 81.62 83 ARG A N 1
ATOM 691 C CA . ARG A 1 83 ? 8.319 7.700 -0.325 1.00 81.62 83 ARG A CA 1
ATOM 692 C C . ARG A 1 83 ? 8.270 8.013 -1.821 1.00 81.62 83 ARG A C 1
ATOM 694 O O . ARG A 1 83 ? 8.070 7.136 -2.654 1.00 81.62 83 ARG A O 1
ATOM 701 N N . LYS A 1 84 ? 8.483 9.284 -2.160 1.00 56.53 84 LYS A N 1
ATOM 702 C CA . LYS A 1 84 ? 8.770 9.712 -3.530 1.00 56.53 84 LYS A CA 1
ATOM 703 C C . LYS A 1 84 ? 10.122 9.124 -3.951 1.00 56.53 84 LYS A C 1
ATOM 705 O O . LYS A 1 84 ? 11.125 9.385 -3.287 1.00 56.53 84 LYS A O 1
ATOM 710 N N . TYR A 1 85 ? 10.111 8.314 -5.007 1.00 53.00 85 TYR A N 1
ATOM 711 C CA . TYR A 1 85 ? 11.301 7.817 -5.704 1.00 53.00 85 TYR A CA 1
ATOM 712 C C . TYR A 1 85 ? 11.833 8.858 -6.690 1.00 53.00 85 TYR A C 1
ATOM 714 O O . TYR A 1 85 ? 11.002 9.616 -7.245 1.00 53.00 85 TYR A O 1
#

Foldseek 3Di:
DDPLVVVCVVVVHDSVVSVVVVVVVVVVVVLVVLVVLCVVLCVVQVHNALVVVVVCCVVVVDDCVGCVVSSVSRVVSVVVNPPDD

pLDDT: mean 94.48, std 7.38, range [53.0, 98.25]

Radius of gyration: 19.38 Å; chains: 1; bounding box: 34×24×54 Å

Sequence (85 aa):
MQPIEEIAKTLDIDPVELKRESLKFFLEKELRSIEVEIYRIGNKHGVKSVMELDEKLRKGEIKEEEMLDDFMELEFLETKRERKY